Protein AF-A0A972EPA1-F1 (afdb_monomer)

pLDDT: mean 74.14, std 18.04, range [34.12, 94.19]

Mean predicted aligned error: 10.3 Å

Sequence (117 aa):
MNLDFKKVYLDQHYPRISPRVFYRDIFPQGQLQAEGESGNLKYNAIAVELFPDEPSKRNKRHTIKDDLNMLEELLTKESFIIIAPISCVGKDRSAKNARFMASLWYELAEPFFTRIR

Nearest PDB structures (foldseek):
  4akm-assembly1_A  TM=4.837E-01  e=7.357E+00  Homo sapiens
  8dq1-assembly1_D  TM=3.020E-01  e=4.211E+00  Pseudomonas aeruginosa
  8h33-assembly1_B  TM=2.902E-01  e=7.357E+00  Homo sapiens

Solvent-accessible surface area (backbone atoms only — not comparable to full-atom values): 7199 Å² total; per-residue (Å²): 131,90,70,59,61,66,59,53,53,43,66,75,76,44,84,86,74,54,70,69,58,55,50,36,76,77,46,44,85,75,57,29,30,51,82,96,65,78,93,76,73,36,26,29,38,43,36,37,41,39,45,89,91,40,84,89,51,77,66,46,77,44,76,27,38,41,81,41,59,53,50,59,58,53,70,75,35,76,51,48,66,48,67,55,69,40,27,25,37,63,89,64,82,52,83,88,27,59,49,61,69,62,83,80,60,84,85,52,73,82,65,73,78,48,76,62,92

Structure (mmCIF, N/CA/C/O backbone):
data_AF-A0A972EPA1-F1
#
_entry.id   AF-A0A972EPA1-F1
#
loop_
_atom_site.group_PDB
_atom_site.id
_atom_site.type_symbol
_atom_site.label_atom_id
_atom_site.label_alt_id
_atom_site.label_comp_id
_atom_site.label_asym_id
_atom_site.label_entity_id
_atom_site.label_seq_id
_atom_site.pdbx_PDB_ins_code
_atom_site.Cartn_x
_atom_site.Cartn_y
_atom_site.Cartn_z
_atom_site.occupancy
_atom_site.B_iso_or_equiv
_atom_site.auth_seq_id
_atom_site.auth_comp_id
_atom_site.auth_asym_id
_atom_site.auth_atom_id
_atom_site.pdbx_PDB_model_num
ATOM 1 N N . MET A 1 1 ? 15.337 -9.097 -32.164 1.00 47.09 1 MET A N 1
ATOM 2 C CA . MET A 1 1 ? 14.522 -8.415 -31.137 1.00 47.09 1 MET A CA 1
ATOM 3 C C . MET A 1 1 ? 14.325 -9.428 -30.019 1.00 47.09 1 MET A C 1
ATOM 5 O O . MET A 1 1 ? 13.665 -10.428 -30.260 1.00 47.09 1 MET A O 1
ATOM 9 N N . ASN A 1 2 ? 15.015 -9.282 -28.885 1.00 57.97 2 ASN A N 1
ATOM 10 C CA . ASN A 1 2 ? 14.887 -10.231 -27.776 1.00 57.97 2 ASN A CA 1
ATOM 11 C C . ASN A 1 2 ? 13.584 -9.899 -27.042 1.00 57.97 2 ASN A C 1
ATOM 13 O O . ASN A 1 2 ? 13.535 -8.975 -26.233 1.00 57.97 2 ASN A O 1
ATOM 17 N N . LEU A 1 3 ? 12.501 -10.544 -27.465 1.00 61.38 3 LEU A N 1
ATOM 18 C CA . LEU A 1 3 ? 11.207 -10.420 -26.822 1.00 61.38 3 LEU A CA 1
ATOM 19 C C . LEU A 1 3 ? 11.300 -11.207 -25.514 1.00 61.38 3 LEU A C 1
ATOM 21 O O . LEU A 1 3 ? 11.563 -12.407 -25.549 1.00 61.38 3 LEU A O 1
ATOM 25 N N . ASP A 1 4 ? 11.142 -10.526 -24.380 1.00 85.00 4 ASP A N 1
ATOM 26 C CA . ASP A 1 4 ? 11.164 -11.160 -23.062 1.00 85.00 4 ASP A CA 1
ATOM 27 C C . ASP A 1 4 ? 10.026 -12.191 -22.987 1.00 85.00 4 ASP A C 1
ATOM 29 O O . ASP A 1 4 ? 8.863 -11.845 -22.766 1.00 85.00 4 ASP A O 1
ATOM 33 N N . PHE A 1 5 ? 10.369 -13.458 -23.243 1.00 86.50 5 PHE A N 1
ATOM 34 C CA . PHE A 1 5 ? 9.440 -14.587 -23.289 1.00 86.50 5 PHE A CA 1
ATOM 35 C C . PHE A 1 5 ? 8.567 -14.637 -22.035 1.00 86.50 5 PHE A C 1
ATOM 37 O O . PHE A 1 5 ? 7.367 -14.885 -22.135 1.00 86.50 5 PHE A O 1
ATOM 44 N N . LYS A 1 6 ? 9.141 -14.318 -20.865 1.00 82.62 6 LYS A N 1
ATOM 45 C CA . LYS A 1 6 ? 8.414 -14.282 -19.595 1.00 82.62 6 LYS A CA 1
ATOM 46 C C . LYS A 1 6 ? 7.299 -13.245 -19.638 1.00 82.62 6 LYS A C 1
ATOM 48 O O . LYS A 1 6 ? 6.173 -13.550 -19.262 1.00 82.62 6 LYS A O 1
ATOM 53 N N . LYS A 1 7 ? 7.590 -12.036 -20.121 1.00 81.81 7 LYS A N 1
ATOM 54 C CA . LYS A 1 7 ? 6.590 -10.970 -20.236 1.00 81.81 7 LYS A CA 1
ATOM 55 C C . LYS A 1 7 ? 5.455 -11.371 -21.179 1.00 81.81 7 LYS A C 1
ATOM 57 O O . LYS A 1 7 ? 4.296 -11.195 -20.831 1.00 81.81 7 LYS A O 1
ATOM 62 N N . VAL A 1 8 ? 5.784 -11.933 -22.342 1.00 86.31 8 VAL A N 1
ATOM 63 C CA . VAL A 1 8 ? 4.783 -12.363 -23.334 1.00 86.31 8 VAL A CA 1
ATOM 64 C C . VAL A 1 8 ? 3.897 -13.473 -22.785 1.00 86.31 8 VAL A C 1
ATOM 66 O O . VAL A 1 8 ? 2.680 -13.387 -22.894 1.00 86.31 8 VAL A O 1
ATOM 69 N N . TYR A 1 9 ? 4.502 -14.489 -22.170 1.00 87.62 9 TYR A N 1
ATOM 70 C CA . TYR A 1 9 ? 3.781 -15.606 -21.573 1.00 87.62 9 TYR A CA 1
ATOM 71 C C . TYR A 1 9 ? 2.844 -15.134 -20.453 1.00 87.62 9 TYR A C 1
ATOM 73 O O . TYR A 1 9 ? 1.679 -15.525 -20.407 1.00 87.62 9 TYR A O 1
ATOM 81 N N . LEU A 1 10 ? 3.327 -14.245 -19.576 1.00 85.56 10 LEU A N 1
ATOM 82 C CA . LEU A 1 10 ? 2.508 -13.683 -18.504 1.00 85.56 10 LEU A CA 1
ATOM 83 C C . LEU A 1 10 ? 1.354 -12.839 -19.054 1.00 85.56 10 LEU A C 1
ATOM 85 O O . LEU A 1 10 ? 0.222 -13.055 -18.642 1.00 85.56 10 LEU A O 1
ATOM 89 N N . ASP A 1 11 ? 1.610 -11.951 -20.017 1.00 84.06 11 ASP A N 1
ATOM 90 C CA . ASP A 1 11 ? 0.574 -11.097 -20.614 1.00 84.06 11 ASP A CA 1
ATOM 91 C C . ASP A 1 11 ? -0.507 -11.916 -21.360 1.00 84.06 11 ASP A C 1
ATOM 93 O O . ASP A 1 11 ? -1.654 -11.481 -21.449 1.00 84.06 11 ASP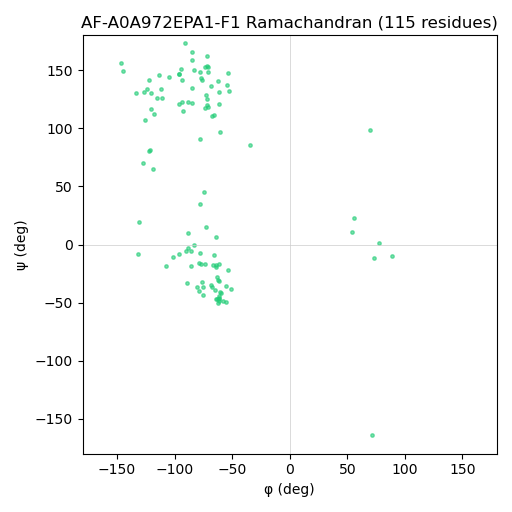 A O 1
ATOM 97 N N . GLN A 1 12 ? -0.165 -13.098 -21.891 1.00 88.19 12 GLN A N 1
ATOM 98 C CA . GLN A 1 12 ? -1.104 -13.988 -22.591 1.00 88.19 12 GLN A CA 1
ATOM 99 C C . GLN A 1 12 ? -1.966 -14.840 -21.652 1.00 88.19 12 GLN A C 1
ATOM 101 O O . GLN A 1 12 ? -3.125 -15.106 -21.968 1.00 88.19 12 GLN A O 1
ATOM 106 N N . HIS A 1 13 ? -1.410 -15.294 -20.527 1.00 89.44 13 HIS A N 1
ATOM 107 C CA . HIS A 1 13 ? -2.068 -16.267 -19.647 1.00 89.44 13 HIS A CA 1
ATOM 108 C C . HIS A 1 13 ? -2.590 -15.677 -18.333 1.00 89.44 13 HIS A C 1
ATOM 110 O O . HIS A 1 13 ? -3.455 -16.280 -17.700 1.00 89.44 13 HIS A O 1
ATOM 116 N N . TYR A 1 14 ? -2.097 -14.506 -17.927 1.00 83.75 14 TYR A N 1
ATOM 117 C CA . TYR A 1 14 ? -2.452 -13.865 -16.666 1.00 83.75 14 TYR A CA 1
ATOM 118 C C . TYR A 1 14 ? -2.943 -12.441 -16.932 1.00 83.75 14 TYR A C 1
ATOM 120 O O . TYR A 1 14 ? -2.142 -11.555 -17.242 1.00 83.75 14 TYR A O 1
ATOM 128 N N . PRO A 1 15 ? -4.258 -12.182 -16.812 1.00 82.12 15 PRO A N 1
ATOM 129 C CA . PRO A 1 15 ? -4.786 -10.846 -17.020 1.00 82.12 15 PRO A CA 1
ATOM 130 C C . PRO A 1 15 ? -4.174 -9.880 -16.005 1.00 82.12 15 PRO A C 1
ATOM 132 O O . PRO A 1 15 ? -4.150 -10.129 -14.798 1.00 82.12 15 PRO A O 1
ATOM 135 N N . ARG A 1 16 ? -3.681 -8.747 -16.504 1.00 79.81 16 ARG A N 1
ATOM 136 C CA . ARG A 1 16 ? -3.102 -7.706 -15.660 1.00 79.81 16 ARG A CA 1
ATOM 137 C C . ARG A 1 16 ? -4.214 -7.006 -14.886 1.00 79.81 16 ARG A C 1
ATOM 139 O O . ARG A 1 16 ? -5.100 -6.403 -15.485 1.00 79.81 16 ARG A O 1
ATOM 146 N N . ILE A 1 17 ? -4.145 -7.050 -13.562 1.00 85.81 17 ILE A N 1
ATOM 147 C CA . ILE A 1 17 ? -5.048 -6.294 -12.688 1.00 85.81 17 ILE A CA 1
ATOM 148 C C . ILE A 1 17 ? -4.415 -4.960 -12.290 1.00 85.81 17 ILE A C 1
ATOM 150 O O . ILE A 1 17 ? -3.189 -4.829 -12.230 1.00 85.81 17 ILE A O 1
ATOM 154 N N . SER A 1 18 ? -5.247 -3.949 -12.036 1.00 85.56 18 SER A N 1
ATOM 155 C CA . SER A 1 18 ? -4.751 -2.676 -11.514 1.00 85.56 18 SER A CA 1
ATOM 156 C C . SER A 1 18 ? -4.360 -2.821 -10.036 1.00 85.56 18 SER A C 1
ATOM 158 O O . SER A 1 18 ? -4.958 -3.635 -9.324 1.00 85.56 18 SER A O 1
ATOM 160 N N . PRO A 1 19 ? -3.409 -2.012 -9.531 1.00 84.88 19 PRO A N 1
ATOM 161 C CA . PRO A 1 19 ? -3.076 -2.009 -8.109 1.00 84.88 19 PRO A CA 1
ATOM 162 C C . PRO A 1 19 ? -4.300 -1.758 -7.224 1.00 84.88 19 PRO A C 1
ATOM 164 O O . PRO A 1 19 ? -4.431 -2.377 -6.174 1.00 84.88 19 PRO A O 1
ATOM 167 N N . ARG A 1 20 ? -5.236 -0.909 -7.670 1.00 87.75 20 ARG A N 1
ATOM 168 C CA . ARG A 1 20 ? -6.496 -0.666 -6.962 1.00 87.75 20 ARG A CA 1
ATOM 169 C C . ARG A 1 20 ? -7.300 -1.944 -6.760 1.00 87.75 20 ARG A C 1
ATOM 171 O O . ARG A 1 20 ? -7.745 -2.190 -5.647 1.00 87.75 20 ARG A O 1
ATOM 178 N N . VAL A 1 21 ? -7.489 -2.737 -7.817 1.00 88.56 21 VAL A N 1
ATOM 179 C CA . VAL A 1 21 ? -8.226 -4.009 -7.737 1.00 88.56 21 VAL A CA 1
ATOM 180 C C . VAL A 1 21 ? -7.513 -4.958 -6.778 1.00 88.56 21 VAL A C 1
ATOM 182 O O . VAL A 1 21 ? -8.122 -5.430 -5.827 1.00 88.56 21 VAL A O 1
ATOM 185 N N . PHE A 1 22 ? -6.198 -5.119 -6.937 1.00 85.69 22 PHE A N 1
ATOM 186 C CA . PHE A 1 22 ? -5.390 -5.964 -6.059 1.00 85.69 22 PHE A CA 1
ATOM 187 C C . PHE A 1 22 ? -5.508 -5.582 -4.572 1.00 85.69 22 PHE A C 1
ATOM 189 O O . PHE A 1 22 ? -5.766 -6.429 -3.719 1.00 85.69 22 PHE A O 1
ATOM 196 N N . TYR A 1 23 ? -5.360 -4.296 -4.236 1.00 85.81 23 TYR A N 1
ATOM 197 C CA . TYR A 1 23 ? -5.459 -3.848 -2.845 1.00 85.81 23 TYR A CA 1
ATOM 198 C C . TYR A 1 23 ? -6.890 -3.846 -2.307 1.00 85.81 23 TYR A C 1
ATOM 200 O O . TYR A 1 23 ? -7.049 -3.839 -1.091 1.00 85.81 23 TYR A O 1
ATOM 208 N N . ARG A 1 24 ? -7.922 -3.898 -3.157 1.00 89.56 24 ARG A N 1
ATOM 209 C CA . ARG A 1 24 ? -9.305 -4.142 -2.718 1.00 89.56 24 ARG A CA 1
ATOM 210 C C . ARG A 1 24 ? -9.574 -5.594 -2.375 1.00 89.56 24 ARG A C 1
ATOM 212 O O . ARG A 1 24 ? -10.343 -5.837 -1.453 1.00 89.56 24 ARG A O 1
ATOM 219 N N . ASP A 1 25 ? -8.912 -6.527 -3.047 1.00 85.44 25 ASP A N 1
ATOM 220 C CA . ASP A 1 25 ? -8.985 -7.941 -2.680 1.00 85.44 25 ASP A CA 1
ATOM 221 C C . ASP A 1 25 ? -8.306 -8.189 -1.322 1.00 85.44 25 ASP A C 1
ATOM 223 O O . ASP A 1 25 ? -8.796 -8.971 -0.509 1.00 85.44 25 ASP A O 1
ATOM 227 N N . ILE A 1 26 ? -7.208 -7.473 -1.036 1.00 83.38 26 ILE A N 1
ATOM 228 C CA . ILE A 1 26 ? -6.532 -7.514 0.274 1.00 83.38 26 ILE A CA 1
ATOM 229 C C . ILE A 1 26 ? -7.312 -6.737 1.341 1.00 83.38 26 ILE A C 1
ATOM 231 O O . ILE A 1 26 ? -7.427 -7.206 2.475 1.00 83.38 26 ILE A O 1
ATOM 235 N N . PHE A 1 27 ? -7.816 -5.551 0.987 1.00 84.31 27 PHE A N 1
ATOM 236 C CA . PHE A 1 27 ? -8.559 -4.651 1.864 1.00 84.31 27 PHE A CA 1
ATOM 237 C C . PHE A 1 27 ? -9.959 -4.356 1.303 1.00 84.31 27 PHE A C 1
ATOM 239 O O . PHE A 1 27 ? -10.167 -3.298 0.684 1.00 84.31 27 PHE A O 1
ATOM 246 N N . PRO A 1 28 ? -10.938 -5.262 1.504 1.00 88.62 28 PRO A N 1
ATOM 247 C CA . PRO A 1 28 ? -12.307 -5.026 1.076 1.00 88.62 28 PRO A CA 1
ATOM 248 C C . PRO A 1 28 ? -12.860 -3.712 1.622 1.00 88.62 28 PRO A C 1
ATOM 250 O O . PRO A 1 28 ? -12.514 -3.270 2.720 1.00 88.62 28 PRO A O 1
ATOM 253 N N . GLN A 1 29 ? -13.738 -3.084 0.842 1.00 91.06 29 GLN A N 1
ATOM 254 C CA . GLN A 1 29 ? -14.343 -1.805 1.201 1.00 91.06 29 GLN A CA 1
ATOM 255 C C . GLN A 1 29 ? -14.978 -1.853 2.602 1.00 91.06 29 GLN A C 1
ATOM 257 O O . GLN A 1 29 ? -15.718 -2.775 2.941 1.00 91.06 29 GLN A O 1
ATOM 262 N N . GLY A 1 30 ? -14.684 -0.839 3.411 1.00 88.25 30 GLY A N 1
ATOM 263 C CA . GLY A 1 30 ? -15.121 -0.696 4.795 1.00 88.25 30 GLY A CA 1
ATOM 264 C C . GLY A 1 30 ? -14.191 -1.324 5.837 1.00 88.25 30 GLY A C 1
ATOM 265 O 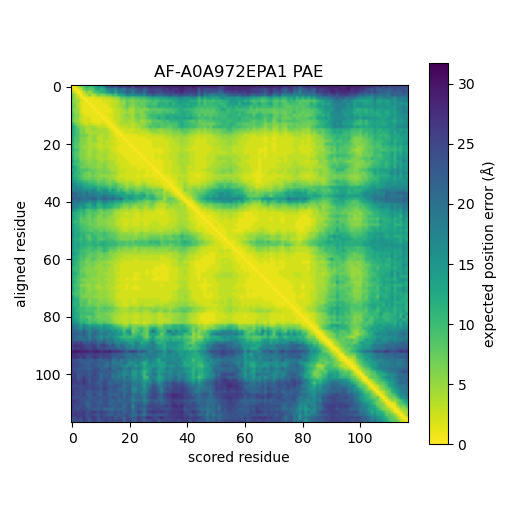O . GLY A 1 30 ? -14.400 -1.066 7.032 1.00 88.25 30 GLY A O 1
ATOM 266 N N . GLN A 1 31 ? -13.186 -2.113 5.427 1.00 84.69 31 GLN A N 1
ATOM 267 C CA . GLN A 1 31 ? -12.220 -2.737 6.339 1.00 84.69 31 GLN A CA 1
ATOM 268 C C . GLN A 1 31 ? -11.197 -1.729 6.866 1.00 84.69 31 GLN A C 1
ATOM 270 O O . GLN A 1 31 ? -10.791 -1.813 8.032 1.00 84.69 31 GLN A O 1
ATOM 275 N N . LEU A 1 32 ? -10.784 -0.774 6.029 1.00 87.25 32 LEU A N 1
ATOM 276 C CA . LEU A 1 32 ? -9.924 0.309 6.474 1.00 87.25 32 LEU A CA 1
ATOM 277 C C . LEU A 1 32 ? -10.763 1.444 7.070 1.00 87.25 32 LEU A C 1
ATOM 279 O O . LEU A 1 32 ? -11.987 1.521 6.944 1.00 87.25 32 LEU A O 1
ATOM 283 N N . GLN A 1 33 ? -10.086 2.337 7.775 1.00 88.25 33 GLN A N 1
ATOM 284 C CA . GLN A 1 33 ? -10.678 3.560 8.287 1.00 88.25 33 GLN A CA 1
ATOM 285 C C . GLN A 1 33 ? -11.030 4.501 7.127 1.00 88.25 33 GLN A C 1
ATOM 287 O O . GLN A 1 33 ? -10.208 4.695 6.228 1.00 88.25 33 GLN A O 1
ATOM 292 N N . ALA A 1 34 ? -12.214 5.117 7.161 1.00 89.19 34 ALA A N 1
ATOM 293 C CA . ALA A 1 34 ? -12.568 6.130 6.173 1.00 89.19 34 ALA A CA 1
ATOM 294 C C . ALA A 1 34 ? -11.787 7.436 6.406 1.00 89.19 34 ALA A C 1
ATOM 296 O O . ALA A 1 34 ? -11.224 7.678 7.483 1.00 89.19 34 ALA A O 1
ATOM 297 N N . GLU A 1 35 ? -11.742 8.278 5.377 1.00 84.75 35 GLU A N 1
ATOM 298 C CA . GLU A 1 35 ? -11.159 9.616 5.469 1.00 84.75 35 GLU A CA 1
ATOM 299 C C . GLU A 1 35 ? -11.934 10.469 6.491 1.00 84.75 35 GLU A C 1
ATOM 301 O O . GLU A 1 35 ? -13.153 10.360 6.614 1.00 84.75 35 GLU A O 1
ATOM 306 N N . GLY A 1 36 ? -11.229 11.284 7.278 1.00 81.56 36 GLY A N 1
ATOM 307 C CA . GLY A 1 36 ? -11.842 12.114 8.328 1.00 81.56 36 GLY A CA 1
ATOM 308 C C . GLY A 1 36 ? -12.335 11.378 9.588 1.00 81.56 36 GLY A C 1
ATOM 309 O O . GLY A 1 36 ? -12.581 12.028 10.603 1.00 81.56 36 GLY A O 1
ATOM 310 N N . GLU A 1 37 ? -12.419 10.044 9.595 1.00 80.00 37 GLU A N 1
ATOM 311 C CA . GLU A 1 37 ? -12.797 9.288 10.795 1.00 80.00 37 GLU A CA 1
ATOM 312 C C . GLU A 1 37 ? -11.627 9.164 11.788 1.00 80.00 37 GLU A C 1
ATOM 314 O O . GLU A 1 37 ? -10.460 9.054 11.406 1.00 80.00 37 GLU A O 1
ATOM 319 N N . SER A 1 38 ? -11.927 9.116 13.09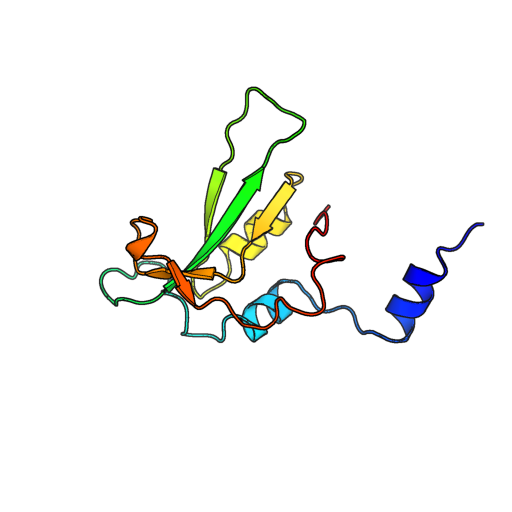1 1.00 70.12 38 SER A N 1
ATOM 320 C CA . SER A 1 38 ? -10.977 8.819 14.176 1.00 70.12 38 SER A CA 1
ATOM 321 C C . SER A 1 38 ? -11.678 8.068 15.313 1.00 70.12 38 SER A C 1
ATOM 323 O O . SER A 1 38 ? -12.891 8.163 15.459 1.00 70.12 38 SER A O 1
ATOM 325 N N . GLY A 1 39 ? -10.930 7.313 16.122 1.00 65.69 39 GLY A N 1
ATOM 326 C CA . GLY A 1 39 ? -11.455 6.664 17.335 1.00 65.69 39 GLY A CA 1
ATOM 327 C C . GLY A 1 39 ? -12.294 5.395 17.124 1.00 65.69 39 GLY A C 1
ATOM 328 O O . GLY A 1 39 ? -12.730 4.800 18.101 1.00 65.69 39 GLY A O 1
ATOM 329 N N . ASN A 1 40 ? -12.478 4.932 15.886 1.00 66.31 40 ASN A N 1
ATOM 330 C CA . ASN A 1 40 ? -13.314 3.769 15.553 1.00 66.31 40 ASN A CA 1
ATOM 331 C C . ASN A 1 40 ? -12.578 2.412 15.588 1.00 66.31 40 ASN A C 1
ATOM 333 O O . ASN A 1 40 ? -13.126 1.415 15.126 1.00 66.31 40 ASN A O 1
ATOM 337 N N . LEU A 1 41 ? -11.336 2.371 16.096 1.00 67.94 41 LEU 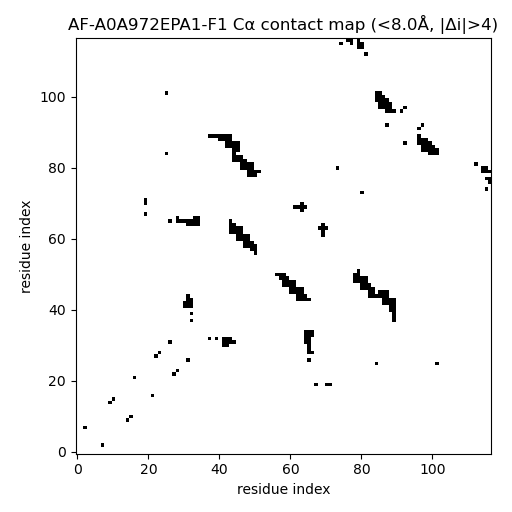A N 1
ATOM 338 C CA . LEU A 1 41 ? -10.458 1.185 16.140 1.00 67.94 41 LEU A CA 1
ATOM 339 C C . LEU A 1 41 ? -10.231 0.490 14.780 1.00 67.94 41 LEU A C 1
ATOM 341 O O . LEU A 1 41 ? -9.637 -0.589 14.744 1.00 67.94 41 LEU A O 1
ATOM 345 N N . LYS A 1 42 ? -10.646 1.106 13.664 1.00 71.75 42 LYS A N 1
ATOM 346 C CA . LYS A 1 42 ? -10.413 0.569 12.324 1.00 71.75 42 LYS A CA 1
ATOM 347 C C . LYS A 1 42 ? -8.944 0.679 11.941 1.00 71.75 42 LYS A C 1
ATOM 349 O O . LYS A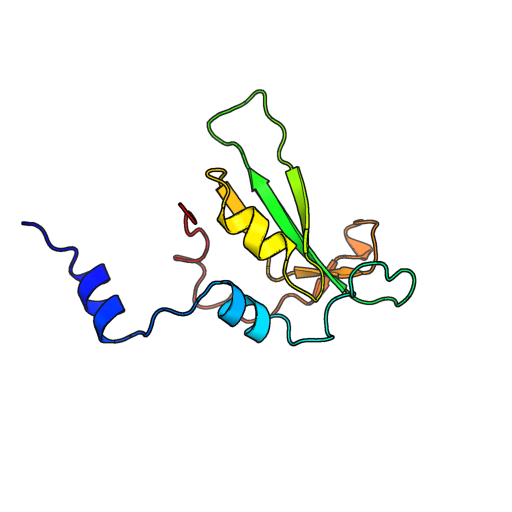 1 42 ? -8.202 1.545 12.423 1.00 71.75 42 LYS A O 1
ATOM 354 N N . TYR A 1 43 ? -8.531 -0.229 11.068 1.00 77.88 43 TYR A N 1
ATOM 355 C CA . TYR A 1 43 ? -7.154 -0.309 10.623 1.00 77.88 43 TYR A CA 1
ATOM 356 C C . TYR A 1 43 ? -6.867 0.642 9.456 1.00 77.88 43 TYR A C 1
ATOM 358 O O . TYR A 1 43 ? -7.762 1.044 8.722 1.00 77.88 43 TYR A O 1
ATOM 366 N N . ASN A 1 44 ? -5.597 0.973 9.255 1.00 82.19 44 ASN A N 1
ATOM 367 C CA . ASN A 1 44 ? -5.095 1.670 8.075 1.00 82.19 44 ASN A CA 1
ATOM 368 C C . ASN A 1 44 ? -4.007 0.834 7.397 1.00 82.19 44 ASN A C 1
ATOM 370 O O . ASN A 1 44 ? -3.171 0.252 8.094 1.00 82.19 44 ASN A O 1
ATOM 374 N N . ALA A 1 45 ? -3.976 0.822 6.066 1.00 84.56 45 ALA A N 1
ATOM 375 C CA . ALA A 1 45 ? -2.842 0.296 5.307 1.00 84.56 45 ALA A CA 1
ATOM 376 C C . ALA A 1 45 ? -1.767 1.377 5.197 1.00 84.56 45 ALA A C 1
ATOM 378 O O . ALA A 1 45 ? -2.096 2.564 5.213 1.00 84.56 45 ALA A O 1
ATOM 379 N N . ILE A 1 46 ? -0.484 1.005 5.119 1.00 84.12 46 ILE A N 1
ATOM 380 C CA . ILE A 1 46 ? 0.589 2.006 5.057 1.00 84.12 46 ILE A CA 1
ATOM 381 C C . ILE A 1 46 ? 1.613 1.712 3.987 1.00 84.12 46 ILE A C 1
ATOM 383 O O . ILE A 1 46 ? 2.194 0.629 3.926 1.00 84.12 46 ILE A O 1
ATOM 387 N N . ALA A 1 47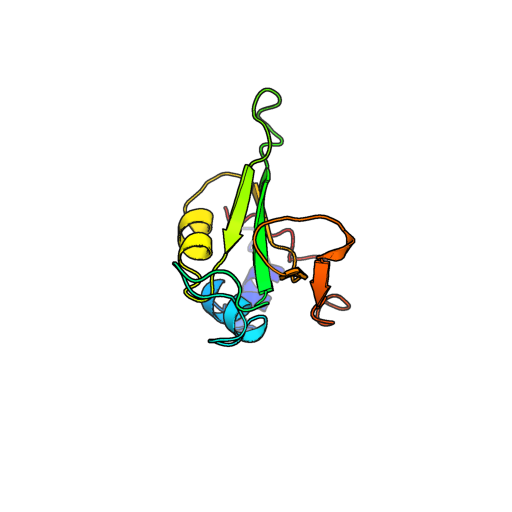 ? 1.866 2.766 3.220 1.00 86.25 47 ALA A N 1
ATOM 388 C CA . ALA A 1 47 ? 2.945 2.860 2.274 1.00 86.25 47 ALA A CA 1
ATOM 389 C C . ALA A 1 47 ? 4.167 3.562 2.871 1.00 86.25 47 ALA A C 1
ATOM 391 O O . ALA A 1 47 ? 4.062 4.498 3.672 1.00 86.25 47 ALA A O 1
ATOM 392 N N . VAL A 1 48 ? 5.339 3.136 2.427 1.00 86.56 48 VAL A N 1
ATOM 393 C CA . VAL A 1 48 ? 6.613 3.792 2.677 1.00 86.56 48 VAL A CA 1
ATOM 394 C C . VAL A 1 48 ? 7.220 4.152 1.331 1.00 86.56 48 VAL A C 1
ATOM 396 O O . VAL A 1 48 ? 7.523 3.278 0.529 1.00 86.56 48 VAL A O 1
ATOM 399 N N . GLU A 1 49 ? 7.381 5.445 1.106 1.00 88.56 49 GLU A N 1
ATOM 400 C CA . GLU A 1 49 ? 8.098 6.026 -0.021 1.00 88.56 49 GLU A CA 1
ATOM 401 C C . GLU A 1 49 ? 9.588 6.076 0.339 1.00 88.56 49 GLU A C 1
ATOM 403 O O . GLU A 1 49 ? 9.971 6.651 1.366 1.00 88.56 49 GLU A O 1
ATOM 408 N N . LEU A 1 50 ? 10.415 5.433 -0.474 1.00 84.25 50 LEU A N 1
ATOM 409 C CA . LEU A 1 50 ? 11.852 5.275 -0.313 1.00 84.25 50 LEU A CA 1
ATOM 410 C C . LEU A 1 50 ? 12.586 6.029 -1.424 1.00 84.25 50 LEU A C 1
ATOM 412 O O . LEU A 1 50 ? 12.138 6.075 -2.569 1.00 84.25 50 LEU A O 1
ATOM 416 N N . PHE A 1 51 ? 13.754 6.566 -1.079 1.00 88.12 51 PHE A N 1
ATOM 417 C CA . PHE A 1 51 ? 14.608 7.315 -2.002 1.00 88.12 51 PHE A CA 1
ATOM 418 C C . PHE A 1 51 ? 16.033 6.745 -1.978 1.00 88.12 51 PHE A C 1
ATOM 420 O O . PHE A 1 51 ? 16.935 7.372 -1.424 1.00 88.12 51 PHE A O 1
ATOM 427 N N . PRO A 1 52 ? 16.247 5.525 -2.508 1.00 81.31 52 PRO A N 1
ATOM 428 C CA . PRO A 1 52 ? 17.544 4.847 -2.421 1.00 81.31 52 PRO A CA 1
ATOM 429 C C . PRO A 1 52 ? 18.672 5.626 -3.113 1.00 81.31 52 PRO A C 1
ATOM 431 O O . PRO A 1 52 ? 19.806 5.595 -2.643 1.00 81.31 52 PRO A O 1
ATOM 434 N N . ASP A 1 53 ? 18.343 6.367 -4.173 1.00 87.38 53 ASP A N 1
ATOM 435 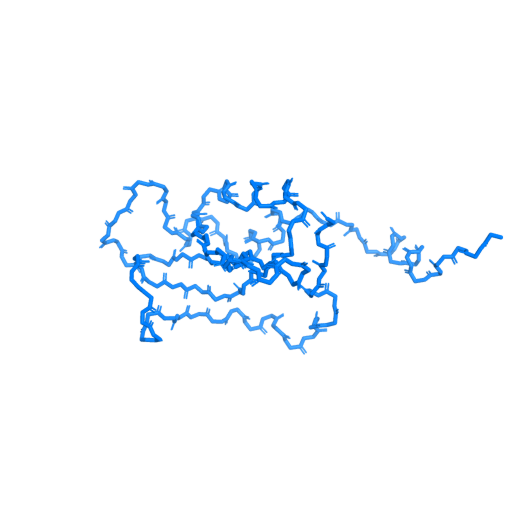C CA . ASP A 1 53 ? 19.302 7.138 -4.969 1.00 87.38 53 ASP A CA 1
ATOM 436 C C . ASP A 1 53 ? 19.502 8.581 -4.453 1.00 87.38 53 ASP A C 1
ATOM 438 O O . ASP A 1 53 ? 20.372 9.302 -4.937 1.00 87.38 53 ASP A O 1
ATOM 442 N N . GLU A 1 54 ? 18.732 9.015 -3.444 1.00 89.81 54 GLU A N 1
ATOM 443 C CA . GLU A 1 54 ? 18.807 10.360 -2.853 1.00 89.81 54 GLU A CA 1
ATOM 444 C C . GLU A 1 54 ? 19.094 10.275 -1.335 1.00 89.81 54 GLU A C 1
ATOM 446 O O . GLU A 1 54 ? 18.186 10.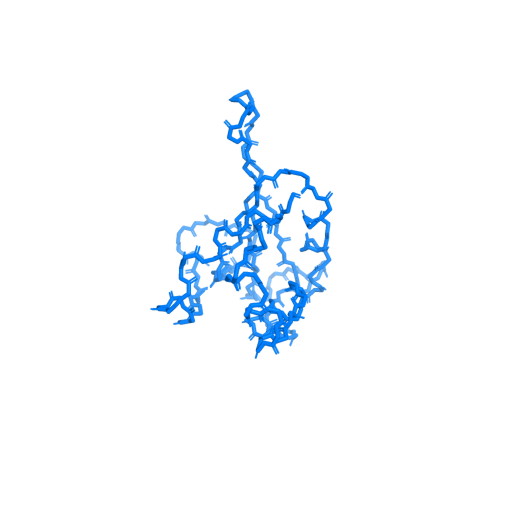423 -0.515 1.00 89.81 54 GLU A O 1
ATOM 451 N N . PRO A 1 55 ? 20.355 10.083 -0.905 1.00 84.50 55 PRO A N 1
ATOM 452 C CA . PRO A 1 55 ? 20.695 9.791 0.495 1.00 84.50 55 PRO A CA 1
ATOM 453 C C . PRO A 1 55 ? 20.372 10.920 1.491 1.00 84.50 55 PRO A C 1
ATOM 455 O O . PRO A 1 55 ? 20.259 10.677 2.693 1.00 84.50 55 PRO A O 1
ATOM 458 N N . SER A 1 56 ? 20.208 12.161 1.022 1.00 90.81 56 SER A N 1
ATOM 459 C CA . SER A 1 56 ? 19.771 13.296 1.848 1.00 90.81 56 SER A CA 1
ATOM 460 C C . SER A 1 56 ? 18.266 13.280 2.143 1.00 90.81 56 SER A C 1
ATOM 462 O O . SER A 1 56 ? 17.801 13.960 3.064 1.00 90.81 56 SER A O 1
ATOM 464 N N . LYS A 1 57 ? 17.489 12.507 1.381 1.00 91.62 57 LYS A N 1
ATOM 465 C CA . LYS A 1 57 ? 16.034 12.489 1.441 1.00 91.62 57 LYS A CA 1
ATOM 466 C C . LYS A 1 57 ? 15.566 11.389 2.375 1.00 91.62 57 LYS A C 1
ATOM 468 O O . LYS A 1 57 ? 15.860 10.209 2.211 1.00 91.62 57 LYS A O 1
ATOM 473 N N . ARG A 1 58 ? 14.803 11.778 3.394 1.00 91.31 58 ARG A N 1
ATOM 474 C CA . ARG A 1 58 ? 14.223 10.808 4.324 1.00 91.31 58 ARG A CA 1
ATOM 475 C C . ARG A 1 58 ? 13.029 10.107 3.690 1.00 91.31 58 ARG A C 1
ATOM 477 O O . ARG A 1 58 ? 12.192 10.745 3.054 1.00 91.31 58 ARG A O 1
ATOM 484 N N . ASN A 1 59 ? 12.923 8.812 3.965 1.00 87.25 59 ASN A N 1
ATOM 485 C CA . ASN A 1 59 ? 11.760 8.004 3.618 1.00 87.25 59 ASN A CA 1
ATOM 486 C C . ASN A 1 59 ? 10.480 8.636 4.178 1.00 87.25 59 ASN A C 1
ATOM 488 O O . ASN A 1 59 ? 10.449 9.065 5.338 1.00 87.25 59 ASN A O 1
ATOM 492 N N . LYS A 1 60 ? 9.414 8.659 3.377 1.00 89.12 60 LYS A N 1
ATOM 493 C CA . LYS A 1 60 ? 8.107 9.188 3.786 1.00 89.12 60 LYS A CA 1
ATOM 494 C C . LYS A 1 60 ? 7.150 8.039 4.054 1.00 89.12 60 LYS A C 1
ATOM 496 O O . LYS A 1 60 ? 7.195 7.011 3.392 1.00 89.12 60 LYS A O 1
ATOM 501 N N . ARG A 1 61 ? 6.282 8.200 5.046 1.00 85.94 61 ARG A N 1
ATOM 502 C CA . ARG A 1 61 ? 5.232 7.226 5.362 1.00 85.94 61 ARG A CA 1
ATOM 503 C C . ARG A 1 61 ? 3.886 7.844 5.042 1.00 85.94 61 ARG A C 1
ATOM 505 O O . ARG A 1 61 ? 3.630 8.966 5.467 1.00 85.94 61 ARG A O 1
ATOM 512 N N . HIS A 1 62 ? 3.035 7.083 4.369 1.00 87.75 62 HIS A N 1
ATOM 513 C CA . HIS A 1 62 ? 1.710 7.520 3.947 1.00 87.75 62 HIS A CA 1
ATOM 514 C C . HIS A 1 62 ? 0.648 6.574 4.483 1.00 87.75 62 HIS A C 1
ATOM 516 O O . HIS A 1 62 ? 0.788 5.354 4.400 1.00 87.75 62 HIS A O 1
ATOM 522 N N . THR A 1 63 ? -0.415 7.141 5.042 1.00 87.44 63 THR A N 1
ATOM 523 C CA . THR A 1 63 ? -1.561 6.363 5.516 1.00 87.44 63 THR A CA 1
ATOM 524 C C . THR A 1 63 ? -2.542 6.198 4.371 1.00 87.44 63 THR A C 1
ATOM 526 O O . THR A 1 63 ? -3.012 7.190 3.826 1.00 87.44 63 THR A O 1
ATOM 529 N N . ILE A 1 64 ? -2.864 4.958 4.026 1.00 88.25 64 ILE A N 1
ATOM 530 C CA . ILE A 1 64 ? -3.873 4.630 3.028 1.00 88.25 64 ILE A CA 1
ATOM 531 C C . ILE A 1 64 ? -5.184 4.341 3.760 1.00 88.25 64 ILE A C 1
ATOM 533 O O . ILE A 1 64 ? -5.255 3.457 4.623 1.00 88.25 64 ILE A O 1
ATOM 537 N N . LYS A 1 65 ? -6.201 5.131 3.416 1.00 90.69 65 LYS A N 1
ATOM 538 C CA . LYS A 1 65 ? -7.571 5.030 3.918 1.00 90.69 65 LYS A CA 1
ATOM 539 C C . LYS A 1 65 ? -8.429 4.143 3.036 1.00 90.69 65 LYS A C 1
ATOM 541 O O . LYS A 1 65 ? -8.009 3.703 1.967 1.00 90.69 65 LYS A O 1
ATOM 546 N N . ASP A 1 66 ? -9.646 3.895 3.499 1.00 91.94 66 ASP A N 1
ATOM 547 C CA . ASP A 1 66 ? -10.592 3.013 2.831 1.00 91.94 66 ASP A CA 1
ATOM 548 C C . ASP A 1 66 ? -10.986 3.461 1.430 1.00 91.94 66 ASP A C 1
ATOM 550 O O . ASP A 1 66 ? -11.475 2.638 0.684 1.00 91.94 66 ASP A O 1
ATOM 554 N N . ASP A 1 67 ? -10.763 4.702 1.007 1.00 93.50 67 ASP A N 1
ATOM 555 C CA . ASP A 1 67 ? -11.009 5.132 -0.377 1.00 93.50 67 ASP A CA 1
ATOM 556 C C . ASP A 1 67 ? -9.896 4.706 -1.364 1.00 93.50 67 ASP A C 1
ATOM 558 O O . ASP A 1 67 ? -10.125 4.630 -2.580 1.00 93.50 67 ASP A O 1
ATOM 562 N N . LEU A 1 68 ? -8.729 4.321 -0.831 1.00 92.44 68 LEU A N 1
ATOM 563 C CA . LEU A 1 68 ? -7.470 4.076 -1.535 1.00 92.44 68 LEU A CA 1
ATOM 564 C C . LEU A 1 68 ? -6.987 5.273 -2.381 1.00 92.44 68 LEU A C 1
ATOM 566 O O . LEU A 1 68 ? -6.195 5.085 -3.295 1.00 92.44 68 LEU A O 1
ATOM 570 N N . ASN A 1 69 ? -7.405 6.507 -2.094 1.00 94.19 69 ASN A N 1
ATOM 571 C CA . ASN A 1 69 ? -6.977 7.676 -2.878 1.00 94.19 69 ASN A CA 1
ATOM 572 C C . ASN A 1 69 ? -5.468 7.929 -2.748 1.00 94.19 69 ASN A C 1
ATOM 574 O O . ASN A 1 69 ? -4.784 8.188 -3.734 1.00 94.19 69 ASN A O 1
ATOM 578 N N . MET A 1 70 ? -4.926 7.749 -1.540 1.00 91.94 70 MET A N 1
ATOM 579 C CA . MET A 1 70 ? -3.483 7.826 -1.296 1.00 91.94 70 MET A CA 1
ATOM 580 C C . MET A 1 70 ? -2.700 6.750 -2.066 1.00 91.94 70 MET A C 1
ATOM 582 O O . MET A 1 70 ? -1.561 6.987 -2.449 1.00 91.94 70 MET A O 1
ATOM 586 N N . LEU A 1 71 ? -3.288 5.573 -2.322 1.00 91.00 71 LEU A N 1
ATOM 587 C CA . LEU A 1 71 ? -2.653 4.575 -3.189 1.00 91.00 71 LEU A CA 1
ATOM 588 C C . LEU A 1 71 ? -2.488 5.149 -4.599 1.00 91.00 71 LEU A C 1
ATOM 590 O O . LEU A 1 71 ? -1.381 5.114 -5.118 1.00 91.00 71 LEU A O 1
ATOM 594 N N . GLU A 1 72 ? -3.548 5.714 -5.182 1.00 90.19 72 GLU A N 1
ATOM 595 C CA . GLU A 1 72 ? -3.499 6.302 -6.529 1.00 90.19 72 GLU A CA 1
ATOM 596 C C . GLU A 1 72 ? -2.472 7.439 -6.626 1.00 90.19 72 GLU A C 1
ATOM 598 O O . GLU A 1 72 ? -1.702 7.477 -7.580 1.00 90.19 72 GLU A O 1
ATOM 603 N N . GLU A 1 73 ? -2.392 8.317 -5.618 1.00 91.94 73 GLU A N 1
ATOM 604 C CA . GLU A 1 73 ? -1.375 9.381 -5.567 1.00 91.94 73 GLU A CA 1
ATOM 605 C C . GLU A 1 73 ? 0.050 8.809 -5.562 1.00 91.94 73 GLU A C 1
ATOM 607 O O . GLU A 1 73 ? 0.953 9.323 -6.219 1.00 91.94 73 GLU A O 1
ATOM 612 N N . LEU A 1 74 ? 0.280 7.726 -4.823 1.00 89.75 74 LEU A N 1
ATOM 613 C CA . LEU A 1 74 ? 1.592 7.091 -4.767 1.00 89.75 74 LEU A CA 1
ATOM 614 C C . LEU A 1 74 ? 1.966 6.437 -6.098 1.00 89.75 74 LEU A C 1
ATOM 616 O O . LEU A 1 74 ? 3.128 6.500 -6.486 1.00 89.75 74 LEU A O 1
ATOM 620 N N . LEU A 1 75 ? 1.000 5.884 -6.835 1.00 86.94 75 LEU A N 1
ATOM 621 C CA . LEU A 1 75 ? 1.243 5.303 -8.160 1.00 86.94 75 LEU A CA 1
ATOM 622 C C . LEU A 1 75 ? 1.698 6.334 -9.205 1.00 86.94 75 LEU A C 1
ATOM 624 O O . LEU A 1 75 ? 2.235 5.930 -10.233 1.00 86.94 75 LEU A O 1
ATOM 628 N N . THR A 1 76 ? 1.494 7.638 -8.974 1.00 87.69 76 THR A N 1
ATOM 629 C CA . THR A 1 76 ? 1.982 8.694 -9.879 1.00 87.69 76 THR A CA 1
ATOM 630 C C . THR A 1 76 ? 3.403 9.159 -9.562 1.00 87.69 76 THR A C 1
ATOM 632 O O . THR A 1 76 ? 3.913 10.042 -10.249 1.00 87.69 76 THR A O 1
ATOM 635 N N . LYS A 1 77 ? 4.032 8.646 -8.497 1.00 84.06 77 LYS A N 1
ATOM 636 C CA . LYS A 1 77 ? 5.378 9.055 -8.082 1.00 84.06 77 LYS A CA 1
ATOM 637 C C . LYS A 1 77 ? 6.435 8.131 -8.672 1.00 84.06 77 LYS A C 1
ATOM 639 O O . LYS A 1 77 ? 6.278 6.922 -8.635 1.00 84.06 77 LYS A O 1
ATOM 644 N N . GLU A 1 78 ? 7.561 8.714 -9.074 1.00 82.94 78 GLU A N 1
ATOM 645 C CA . GLU A 1 78 ? 8.751 7.985 -9.554 1.00 82.94 78 GLU A CA 1
ATOM 646 C C . GLU A 1 78 ? 9.585 7.369 -8.409 1.00 82.94 78 GLU A C 1
ATOM 648 O O . GLU A 1 78 ? 10.571 6.666 -8.617 1.00 82.94 78 GLU A O 1
ATOM 653 N N . SER A 1 79 ? 9.228 7.681 -7.162 1.00 82.25 79 SER A N 1
ATOM 654 C CA . SER A 1 79 ? 9.873 7.151 -5.962 1.00 82.25 79 SER A CA 1
ATOM 655 C C . SER A 1 79 ? 9.551 5.674 -5.752 1.00 82.25 79 SER A C 1
ATOM 657 O O . SER A 1 79 ? 8.421 5.243 -5.978 1.00 82.25 79 SER A O 1
ATOM 659 N N . PHE A 1 80 ? 10.481 4.920 -5.172 1.00 82.75 80 PHE A N 1
ATOM 660 C CA . PHE A 1 80 ? 10.221 3.525 -4.836 1.00 82.75 80 PHE A CA 1
ATOM 661 C C . PHE A 1 80 ? 9.249 3.414 -3.654 1.00 82.75 80 PHE A C 1
ATOM 663 O O . PHE A 1 80 ? 9.497 3.975 -2.589 1.00 82.75 80 PHE A O 1
ATOM 670 N N . ILE A 1 81 ? 8.146 2.681 -3.807 1.00 87.94 81 ILE A N 1
ATOM 671 C CA . ILE A 1 81 ? 7.092 2.592 -2.788 1.00 87.94 81 ILE A CA 1
ATOM 672 C C . ILE A 1 81 ? 6.907 1.147 -2.336 1.00 87.94 81 ILE A C 1
ATOM 674 O O . ILE A 1 81 ? 6.714 0.246 -3.146 1.00 87.94 81 ILE A O 1
ATOM 678 N N . ILE A 1 82 ? 6.906 0.940 -1.021 1.00 83.56 82 ILE A N 1
ATOM 679 C CA . ILE A 1 82 ? 6.568 -0.337 -0.390 1.00 83.56 82 ILE A CA 1
ATOM 680 C C . ILE A 1 82 ? 5.245 -0.185 0.345 1.00 83.56 82 ILE A C 1
ATOM 682 O O . ILE A 1 82 ? 5.127 0.666 1.224 1.00 83.56 82 ILE A O 1
ATOM 686 N N . ILE A 1 83 ? 4.280 -1.055 0.061 1.00 81.75 83 ILE A N 1
ATOM 687 C CA . ILE A 1 83 ? 3.041 -1.164 0.834 1.00 81.75 83 ILE A CA 1
ATOM 688 C C . ILE A 1 83 ? 3.004 -2.567 1.418 1.00 81.75 83 ILE A C 1
ATOM 690 O O . ILE A 1 83 ? 2.912 -3.555 0.695 1.00 81.75 83 ILE A O 1
ATOM 694 N N . ALA A 1 84 ? 3.118 -2.661 2.738 1.00 68.38 84 ALA A N 1
ATOM 695 C CA . ALA A 1 84 ? 2.970 -3.948 3.395 1.00 68.38 84 ALA A CA 1
ATOM 696 C C . ALA A 1 84 ? 1.475 -4.309 3.461 1.00 68.38 84 ALA A C 1
ATOM 698 O O . ALA A 1 84 ? 0.662 -3.423 3.752 1.00 68.38 84 ALA A O 1
ATOM 699 N N . PRO A 1 85 ? 1.094 -5.592 3.309 1.00 64.25 85 PRO A N 1
ATOM 700 C CA . PRO A 1 85 ? -0.258 -6.079 3.592 1.00 64.25 85 PRO A CA 1
ATOM 701 C C . PRO A 1 85 ? -0.493 -6.171 5.114 1.00 64.25 85 PRO A C 1
ATOM 703 O O . PRO A 1 85 ? -0.969 -7.178 5.637 1.00 64.25 85 PRO A O 1
ATOM 706 N N . ILE A 1 86 ? -0.079 -5.122 5.830 1.00 64.19 86 ILE A N 1
ATOM 707 C CA . ILE A 1 86 ? -0.175 -4.966 7.274 1.00 64.19 86 ILE A CA 1
ATOM 708 C C . ILE A 1 86 ? -1.098 -3.805 7.548 1.00 64.19 86 ILE A C 1
ATOM 710 O O . ILE A 1 86 ? -0.861 -2.681 7.097 1.00 64.19 86 ILE A O 1
ATOM 714 N N . SER A 1 87 ? -2.107 -4.067 8.361 1.00 61.56 87 SER A N 1
ATOM 715 C CA . SER A 1 87 ? -3.013 -3.034 8.823 1.00 61.56 87 SER A CA 1
ATOM 716 C C . SER A 1 87 ? -2.568 -2.513 10.208 1.00 61.56 87 SER A C 1
ATOM 718 O O . SER A 1 87 ? -1.929 -3.210 10.999 1.00 61.56 87 SER A O 1
ATOM 720 N N . CYS A 1 88 ? -2.780 -1.234 10.508 1.00 60.66 88 CYS A N 1
ATOM 721 C CA . CYS A 1 88 ? -2.418 -0.635 11.801 1.00 60.66 88 CYS A CA 1
ATOM 722 C C . CYS A 1 88 ? -3.626 0.058 12.424 1.00 60.66 88 CYS A C 1
ATOM 724 O O . CYS A 1 88 ? -4.286 0.837 11.744 1.00 60.66 88 CYS A O 1
ATOM 726 N N . VAL A 1 89 ? -3.907 -0.197 13.706 1.00 57.59 89 VAL A N 1
ATOM 727 C CA . VAL A 1 89 ? -5.013 0.466 14.424 1.00 57.59 89 VAL A CA 1
ATOM 728 C C . VAL A 1 89 ? -4.658 1.925 14.708 1.00 57.59 89 VAL A C 1
ATOM 730 O O . VAL A 1 89 ? -3.629 2.195 15.328 1.00 57.59 89 VAL A O 1
ATOM 733 N N . GLY A 1 90 ? -5.548 2.851 14.337 1.00 56.88 90 GLY A N 1
ATOM 734 C CA . GLY A 1 90 ? -5.424 4.273 14.678 1.00 56.88 90 GLY A CA 1
ATOM 735 C C . GLY A 1 90 ? -4.313 5.022 13.924 1.00 56.88 90 GLY A C 1
ATOM 736 O O . GLY A 1 90 ? -3.831 4.566 12.887 1.00 56.88 90 GLY A O 1
ATOM 737 N N . LYS A 1 91 ? -3.945 6.213 14.433 1.00 52.72 91 LYS A N 1
ATOM 738 C CA . LYS A 1 91 ? -2.905 7.096 13.855 1.00 52.72 91 LYS A CA 1
ATOM 739 C C . LYS A 1 91 ? -1.495 6.812 14.395 1.00 52.72 91 LYS A C 1
ATOM 741 O O . LYS A 1 91 ? -0.529 6.945 13.649 1.00 52.72 91 LYS A O 1
ATOM 746 N N . ASP A 1 92 ? -1.377 6.394 15.657 1.00 49.19 92 ASP A N 1
ATOM 747 C CA . ASP A 1 92 ? -0.087 6.092 16.286 1.00 49.19 92 ASP A CA 1
ATOM 748 C C . ASP A 1 92 ? 0.373 4.667 15.990 1.00 49.19 92 ASP A C 1
ATOM 750 O O . ASP A 1 92 ? -0.385 3.705 16.097 1.00 49.19 92 ASP A O 1
ATOM 754 N N . ARG A 1 93 ? 1.652 4.515 15.640 1.00 50.88 93 ARG A N 1
ATOM 755 C CA . ARG A 1 93 ? 2.222 3.253 15.144 1.00 50.88 93 ARG A CA 1
ATOM 756 C C . ARG A 1 93 ? 3.326 2.731 16.049 1.00 50.88 93 ARG A C 1
ATOM 758 O O . ARG A 1 93 ? 4.482 2.626 15.647 1.00 50.88 93 ARG A O 1
ATOM 765 N N . SER A 1 94 ? 2.965 2.372 17.276 1.00 53.19 94 SER A N 1
ATOM 766 C CA . SE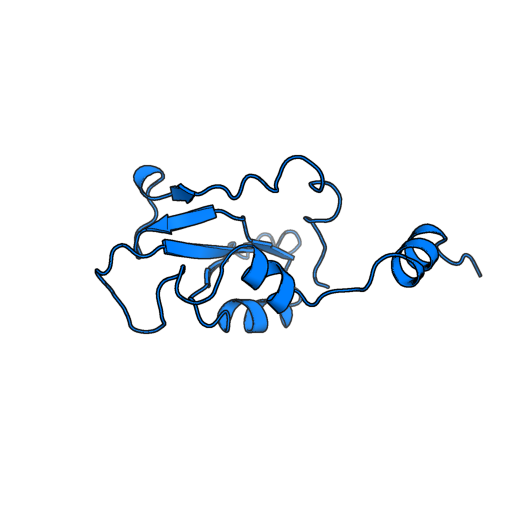R A 1 94 ? 3.801 1.438 18.035 1.00 53.19 94 SER A CA 1
ATOM 767 C C . SER A 1 94 ? 3.660 0.032 17.433 1.00 53.19 94 SER A C 1
ATOM 769 O O . SER A 1 94 ? 2.614 -0.290 16.869 1.00 53.19 94 SER A O 1
ATOM 771 N N . ALA A 1 95 ? 4.670 -0.835 17.572 1.00 51.66 95 ALA A N 1
ATOM 772 C CA . ALA A 1 95 ? 4.579 -2.242 17.146 1.00 51.66 95 ALA A CA 1
ATOM 773 C C . ALA A 1 95 ? 3.360 -2.971 17.756 1.00 51.66 95 ALA A C 1
ATOM 775 O O . ALA A 1 95 ? 2.850 -3.923 17.177 1.00 51.66 95 ALA A O 1
ATOM 776 N N . LYS A 1 96 ? 2.830 -2.465 18.880 1.00 49.25 96 LYS A N 1
ATOM 777 C CA . LYS A 1 96 ? 1.603 -2.948 19.531 1.00 49.25 96 LYS A CA 1
ATOM 778 C C . LYS A 1 96 ? 0.327 -2.700 18.708 1.00 49.25 96 LYS A C 1
ATOM 780 O O . LYS A 1 96 ? -0.701 -3.315 18.989 1.00 49.25 96 LYS A O 1
ATOM 785 N N . ASN A 1 97 ? 0.380 -1.803 17.721 1.00 52.41 97 ASN A N 1
ATOM 786 C CA . ASN A 1 97 ? -0.762 -1.399 16.895 1.00 52.41 97 ASN A CA 1
ATOM 787 C C . ASN A 1 97 ? -0.766 -2.058 15.510 1.00 52.41 97 ASN A C 1
ATOM 789 O O . ASN A 1 97 ? -1.782 -1.971 14.820 1.00 52.41 97 ASN A O 1
ATOM 793 N N . ALA A 1 98 ? 0.324 -2.729 15.117 1.00 57.28 98 ALA A N 1
ATOM 794 C CA . ALA A 1 98 ? 0.367 -3.557 13.916 1.00 57.28 98 ALA A CA 1
ATOM 795 C C . ALA A 1 98 ? -0.468 -4.822 14.148 1.00 57.28 98 ALA A C 1
ATOM 797 O O . ALA A 1 98 ? -0.192 -5.598 15.062 1.00 57.28 98 ALA A O 1
ATOM 798 N N . ARG A 1 99 ? -1.517 -5.019 13.352 1.00 59.00 99 ARG A N 1
ATOM 799 C CA . ARG A 1 99 ? -2.382 -6.203 13.416 1.00 59.00 99 ARG A CA 1
ATOM 800 C C . ARG A 1 99 ? -2.837 -6.554 12.003 1.00 59.00 99 ARG A C 1
ATOM 802 O O . ARG A 1 99 ? -3.011 -5.669 11.177 1.00 59.00 99 ARG A O 1
ATOM 809 N N . PHE A 1 100 ? -3.073 -7.837 11.746 1.00 56.44 100 PHE A N 1
ATOM 810 C CA . PHE A 1 100 ? -3.427 -8.370 10.425 1.00 56.44 100 PHE A CA 1
ATOM 811 C C . PHE A 1 100 ? -2.265 -8.314 9.418 1.00 56.44 100 PHE A C 1
ATOM 813 O O . PHE A 1 100 ? -2.001 -7.282 8.815 1.00 56.44 100 PHE A O 1
ATOM 820 N N . MET A 1 101 ? -1.581 -9.450 9.255 1.00 55.69 101 MET A N 1
ATOM 821 C CA . MET A 1 101 ? -0.844 -9.807 8.041 1.00 55.69 101 MET A CA 1
ATOM 822 C C . MET A 1 101 ? -1.824 -10.611 7.191 1.00 55.69 101 MET A C 1
ATOM 824 O O . MET A 1 101 ? -2.234 -11.688 7.629 1.00 55.69 101 MET A O 1
ATOM 828 N N . ALA A 1 102 ? -2.229 -10.125 6.017 1.00 47.66 102 ALA A N 1
ATOM 829 C CA . ALA A 1 102 ? -2.938 -11.003 5.089 1.00 47.66 102 ALA A CA 1
ATOM 830 C C . ALA A 1 102 ? -1.986 -12.155 4.723 1.00 47.66 102 ALA A C 1
ATOM 832 O O . ALA A 1 102 ? -0.883 -11.920 4.230 1.00 47.66 102 ALA A O 1
ATOM 833 N N . SER A 1 103 ? -2.386 -13.397 5.007 1.00 42.41 103 SER A N 1
ATOM 834 C CA . SER A 1 103 ? -1.581 -14.619 4.834 1.00 42.41 103 SER A CA 1
ATOM 835 C C . SER A 1 103 ? -1.219 -14.940 3.374 1.00 42.41 103 SER A C 1
ATOM 837 O O . SER A 1 103 ? -0.575 -15.952 3.110 1.00 42.41 103 SER A O 1
ATOM 839 N N . LEU A 1 104 ? -1.543 -14.049 2.431 1.00 45.62 104 LEU A N 1
ATOM 840 C CA . LEU A 1 104 ? -1.229 -14.122 1.002 1.00 45.62 104 LEU A CA 1
ATOM 841 C C . LEU A 1 104 ? 0.259 -13.854 0.676 1.00 45.62 104 LEU A C 1
ATOM 843 O O . LEU A 1 104 ? 0.611 -13.554 -0.461 1.00 45.62 104 LEU A O 1
ATOM 847 N N . TRP A 1 105 ? 1.141 -13.901 1.676 1.00 40.78 105 TRP A N 1
ATOM 848 C CA . TRP A 1 105 ? 2.568 -13.591 1.537 1.00 40.78 105 TRP A CA 1
ATOM 849 C C . TRP A 1 105 ? 3.412 -14.794 1.082 1.00 40.78 105 TRP A C 1
ATOM 851 O O . TRP A 1 105 ? 4.527 -14.611 0.601 1.00 40.78 105 TRP A O 1
ATOM 861 N N . TYR A 1 106 ? 2.911 -16.026 1.216 1.00 34.12 106 TYR A N 1
ATOM 862 C CA . TYR A 1 106 ? 3.771 -17.213 1.128 1.00 34.12 106 TYR A CA 1
ATOM 863 C C . TYR A 1 106 ? 4.079 -17.739 -0.286 1.00 34.12 106 TYR A C 1
ATOM 865 O O . TYR A 1 106 ? 4.844 -18.690 -0.395 1.00 34.12 106 TYR A O 1
ATOM 873 N N . GLU A 1 107 ? 3.571 -17.130 -1.365 1.00 37.38 107 GLU A N 1
ATOM 874 C CA . GLU A 1 107 ? 3.787 -17.669 -2.727 1.00 37.38 107 GLU A CA 1
ATOM 875 C C . GLU A 1 107 ? 4.257 -16.642 -3.780 1.00 37.38 107 GLU A C 1
ATOM 877 O O . GLU A 1 107 ? 4.654 -17.024 -4.876 1.00 37.38 107 GLU A O 1
ATOM 882 N N . LEU A 1 108 ? 4.283 -15.336 -3.473 1.00 37.41 108 LEU A N 1
ATOM 883 C CA . LEU A 1 108 ? 4.511 -14.285 -4.486 1.00 37.41 108 LEU A CA 1
ATOM 884 C C . LEU A 1 108 ? 5.580 -13.240 -4.109 1.00 37.41 108 LEU A C 1
ATOM 886 O O . LEU A 1 108 ? 5.613 -12.164 -4.692 1.00 37.41 108 LEU A O 1
ATOM 890 N N . ALA A 1 109 ? 6.482 -13.495 -3.160 1.00 36.09 109 ALA A N 1
ATOM 891 C CA . ALA A 1 109 ? 7.438 -12.468 -2.707 1.00 36.09 109 ALA A CA 1
ATOM 892 C C . ALA A 1 109 ? 8.481 -12.014 -3.763 1.00 36.09 109 ALA A C 1
ATOM 894 O O . ALA A 1 109 ? 9.172 -11.022 -3.542 1.00 36.09 109 ALA A O 1
ATOM 895 N N . GLU A 1 110 ? 8.580 -12.673 -4.922 1.00 37.69 110 GLU A N 1
ATOM 896 C CA . GLU A 1 110 ? 9.514 -12.290 -5.994 1.00 37.69 110 GLU A CA 1
ATOM 897 C C . GLU A 1 110 ? 9.037 -11.090 -6.851 1.00 37.69 110 GLU A C 1
ATOM 899 O O . GLU A 1 110 ? 9.862 -10.224 -7.141 1.00 37.69 110 GLU A O 1
ATOM 904 N N . PRO A 1 111 ? 7.745 -10.932 -7.233 1.00 40.47 111 PRO A N 1
ATOM 905 C CA . PRO A 1 111 ? 7.324 -9.789 -8.046 1.00 40.47 111 PRO A CA 1
ATOM 906 C C . PRO A 1 111 ? 6.742 -8.604 -7.263 1.00 40.47 111 PRO A C 1
ATOM 908 O O . PRO A 1 111 ? 6.516 -7.577 -7.888 1.00 40.47 111 PRO A O 1
ATOM 911 N N . PHE A 1 112 ? 6.485 -8.680 -5.948 1.00 42.75 112 PHE A N 1
ATOM 912 C CA . PHE A 1 112 ? 5.837 -7.580 -5.195 1.00 42.75 112 PHE A CA 1
ATOM 913 C C . PHE A 1 112 ? 6.786 -6.491 -4.675 1.00 42.75 112 PHE A C 1
ATOM 915 O O . PHE A 1 112 ? 6.327 -5.428 -4.266 1.00 42.75 112 PHE A O 1
ATOM 922 N N . PHE A 1 113 ? 8.099 -6.672 -4.834 1.00 43.25 113 PHE A N 1
ATOM 923 C CA . PHE A 1 113 ? 9.047 -5.554 -4.939 1.00 43.25 113 PHE A CA 1
ATOM 924 C C . PHE A 1 113 ? 9.010 -4.941 -6.349 1.00 43.25 113 PHE A C 1
ATOM 926 O O . PHE A 1 113 ? 10.032 -4.541 -6.911 1.00 43.25 113 PHE A O 1
ATOM 933 N N . THR A 1 114 ? 7.829 -4.908 -6.971 1.00 39.03 114 THR A N 1
ATOM 934 C CA . THR A 1 114 ? 7.650 -4.266 -8.261 1.00 39.03 114 THR A CA 1
ATOM 935 C C . THR A 1 114 ? 7.850 -2.783 -8.047 1.00 39.03 114 THR A C 1
ATOM 937 O O . THR A 1 114 ? 7.040 -2.101 -7.431 1.00 39.03 114 THR A O 1
ATOM 940 N N . ARG A 1 115 ? 8.958 -2.302 -8.600 1.00 40.97 115 ARG A N 1
ATOM 941 C CA . ARG A 1 115 ? 9.087 -1.006 -9.252 1.00 40.97 115 ARG A CA 1
ATOM 942 C C . ARG A 1 115 ? 7.776 -0.671 -9.976 1.00 40.97 115 ARG A C 1
ATOM 944 O O . ARG A 1 115 ? 7.595 -1.000 -11.149 1.00 40.97 115 ARG A O 1
ATOM 951 N N . ILE A 1 116 ? 6.829 -0.088 -9.249 1.00 40.41 116 ILE A N 1
ATOM 952 C CA . ILE A 1 116 ? 5.817 0.776 -9.839 1.00 40.41 116 ILE A CA 1
ATOM 953 C C . ILE A 1 116 ? 6.658 1.945 -10.333 1.00 40.41 116 ILE A C 1
ATOM 955 O O . ILE A 1 116 ? 7.392 2.518 -9.535 1.00 40.41 116 ILE A O 1
ATOM 959 N N . ARG A 1 117 ? 6.745 2.058 -11.660 1.00 43.09 117 ARG A N 1
ATOM 960 C CA . ARG A 1 117 ? 7.829 2.759 -12.356 1.00 43.09 117 ARG A CA 1
ATOM 961 C C . ARG A 1 117 ? 8.163 4.116 -11.770 1.00 43.09 117 ARG A C 1
ATOM 963 O O . ARG A 1 117 ? 7.207 4.887 -11.568 1.00 43.09 117 ARG A O 1
#

Radius of gyration: 16.16 Å; Cα contacts (8 Å, |Δi|>4): 151; chains: 1; bounding box: 36×31×51 Å

Secondary structure (DSSP, 8-state):
----HHHHHHHHHSPPPPHHHHHHHHS-TTSBPPTT--SS--EEEEEEEE-TT-TTSPPEEEEEPTT-HHHHHHHT-SSEEEEEEEEEESS---GGGEEEE-STTSS-TTTSS----

Foldseek 3Di:
DPDPPVVVVCVVPPPDDDVVVVVCVLPPAPQFAAPPDFDPQHWWWKKWFDDPPDVVDDIDMDTQGRVSVVVVVVLPDQTQMDIFSWIFTGDDDDVVRTDDRPPVCPPPVPCRSDNSD